Protein AF-A0A6M0J1M6-F1 (afdb_monomer_lite)

Structure (mmCIF, N/CA/C/O backbone):
data_AF-A0A6M0J1M6-F1
#
_entry.id   AF-A0A6M0J1M6-F1
#
loop_
_atom_site.group_PDB
_atom_site.id
_atom_site.type_symbol
_atom_site.label_atom_id
_atom_site.label_alt_id
_atom_site.label_comp_id
_atom_site.label_asym_id
_atom_site.label_entity_id
_atom_site.label_seq_id
_atom_site.pdbx_PDB_ins_code
_atom_site.Cartn_x
_atom_site.Cartn_y
_atom_site.Cartn_z
_atom_site.occupancy
_atom_site.B_iso_or_equiv
_atom_site.auth_seq_id
_atom_site.auth_comp_id
_atom_site.auth_asym_id
_atom_site.auth_atom_id
_atom_site.pdbx_PDB_model_num
ATOM 1 N N . MET A 1 1 ? 17.991 2.252 14.302 1.00 32.53 1 MET A N 1
ATOM 2 C CA . MET A 1 1 ? 17.980 2.423 12.835 1.00 32.53 1 MET A CA 1
ATOM 3 C C . MET A 1 1 ? 16.905 3.449 12.535 1.00 32.53 1 MET A C 1
ATOM 5 O O . MET A 1 1 ? 15.754 3.166 12.823 1.00 32.53 1 MET A O 1
ATOM 9 N N . SER A 1 2 ? 17.274 4.658 12.112 1.00 36.38 2 SER A N 1
ATOM 10 C CA . SER A 1 2 ? 16.291 5.680 11.728 1.00 36.38 2 SER A CA 1
ATOM 11 C C . SER A 1 2 ? 15.579 5.196 10.467 1.00 36.38 2 SER A C 1
ATOM 13 O O . SER A 1 2 ? 16.233 4.882 9.471 1.00 36.38 2 SER A O 1
ATOM 15 N N . GLU A 1 3 ? 14.262 5.043 10.545 1.00 49.41 3 GLU A N 1
ATOM 16 C CA . GLU A 1 3 ? 13.430 4.720 9.394 1.00 49.41 3 GLU A CA 1
ATOM 17 C C . GLU A 1 3 ? 13.472 5.933 8.459 1.00 49.41 3 GLU A C 1
ATOM 19 O O . GLU A 1 3 ? 13.026 7.026 8.809 1.00 49.41 3 GLU A O 1
ATOM 24 N N . LYS A 1 4 ? 14.140 5.787 7.309 1.00 56.50 4 LYS A N 1
ATOM 25 C CA . LYS A 1 4 ? 14.224 6.852 6.309 1.00 56.50 4 LYS A CA 1
ATOM 26 C C . LYS A 1 4 ? 12.797 7.200 5.881 1.00 56.50 4 LYS A C 1
ATOM 28 O O . LYS A 1 4 ? 12.038 6.300 5.526 1.00 56.50 4 LYS A O 1
ATOM 33 N N . ALA A 1 5 ? 12.456 8.489 5.880 1.00 66.25 5 ALA A N 1
ATOM 34 C CA . ALA A 1 5 ? 11.187 8.951 5.334 1.00 66.25 5 ALA A CA 1
ATOM 35 C C . ALA A 1 5 ? 11.014 8.422 3.900 1.00 66.25 5 ALA A C 1
ATOM 37 O O . ALA A 1 5 ? 11.933 8.509 3.079 1.00 66.25 5 ALA A O 1
ATOM 38 N N . ARG A 1 6 ? 9.842 7.843 3.628 1.00 75.38 6 ARG A N 1
ATOM 39 C CA . ARG A 1 6 ? 9.488 7.282 2.320 1.00 75.38 6 ARG A CA 1
ATOM 40 C C . ARG A 1 6 ? 9.570 8.369 1.253 1.00 75.38 6 ARG A C 1
ATOM 42 O O . ARG A 1 6 ? 9.116 9.492 1.465 1.00 75.38 6 ARG A O 1
ATOM 49 N N . SER A 1 7 ? 10.133 8.030 0.102 1.00 85.62 7 SER A N 1
ATOM 50 C CA . SER A 1 7 ? 10.366 8.953 -1.006 1.00 85.62 7 SER A CA 1
ATOM 51 C C . SER A 1 7 ? 9.778 8.416 -2.307 1.00 85.62 7 SER A C 1
ATOM 53 O O . SER A 1 7 ? 9.583 7.214 -2.467 1.00 85.62 7 SER A O 1
ATOM 55 N N . LEU A 1 8 ? 9.497 9.302 -3.267 1.00 90.00 8 LEU A N 1
ATOM 56 C CA . LEU A 1 8 ? 8.944 8.892 -4.565 1.00 90.00 8 LEU A CA 1
ATOM 57 C C . LEU A 1 8 ? 9.874 7.939 -5.330 1.00 90.00 8 LEU A C 1
ATOM 59 O O . LEU A 1 8 ? 9.382 7.050 -6.019 1.00 90.00 8 LEU A O 1
ATOM 63 N N . SER A 1 9 ? 11.191 8.051 -5.141 1.00 91.25 9 SER A N 1
ATOM 64 C CA . SER A 1 9 ? 12.161 7.109 -5.714 1.00 91.25 9 SER A CA 1
ATOM 65 C C . SER A 1 9 ? 11.999 5.679 -5.190 1.00 91.25 9 SER A C 1
ATOM 67 O O . SER A 1 9 ? 12.397 4.729 -5.852 1.00 91.25 9 SER A O 1
ATOM 69 N N . ASP A 1 10 ? 11.381 5.483 -4.019 1.00 91.25 10 ASP A N 1
ATOM 70 C CA . ASP A 1 10 ? 11.157 4.132 -3.496 1.00 91.25 10 ASP A CA 1
ATOM 71 C C . ASP A 1 10 ? 10.055 3.385 -4.275 1.00 91.25 10 ASP A C 1
ATOM 73 O O . ASP A 1 10 ? 10.009 2.157 -4.239 1.00 91.25 10 ASP A O 1
ATOM 77 N N . VAL A 1 11 ? 9.187 4.106 -4.999 1.00 96.38 11 VAL A N 1
ATOM 78 C CA . VAL A 1 11 ? 8.034 3.541 -5.727 1.00 96.38 11 VAL A CA 1
ATOM 79 C C . VAL A 1 11 ? 8.061 3.795 -7.237 1.00 96.38 11 VAL A C 1
ATOM 81 O O . VAL A 1 11 ? 7.178 3.323 -7.947 1.00 96.38 11 VAL A O 1
ATOM 84 N N . GLU A 1 12 ? 9.053 4.520 -7.760 1.00 96.62 12 GLU A N 1
ATOM 85 C CA . GLU A 1 12 ? 9.066 5.008 -9.152 1.00 96.62 12 GLU A CA 1
ATOM 86 C C . GLU A 1 12 ? 9.034 3.893 -10.217 1.00 96.62 12 GLU A C 1
ATOM 88 O O . GLU A 1 12 ? 8.458 4.078 -11.292 1.00 96.62 12 GLU A O 1
ATOM 93 N N . PHE A 1 13 ? 9.58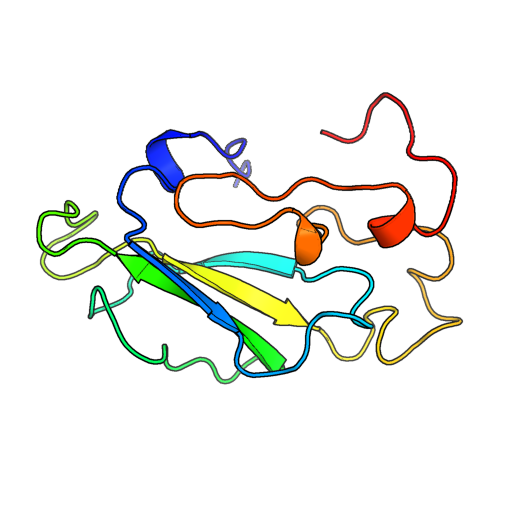0 2.719 -9.886 1.00 97.62 13 PHE A N 1
ATOM 94 C CA . PHE A 1 13 ? 9.635 1.539 -10.759 1.00 97.62 13 PHE A CA 1
ATOM 95 C C . PHE A 1 13 ? 8.513 0.530 -10.502 1.00 97.62 13 PHE A C 1
ATOM 97 O O . PHE A 1 13 ? 8.566 -0.607 -10.977 1.00 97.62 13 PHE A O 1
ATOM 104 N N . GLU A 1 14 ? 7.505 0.882 -9.710 1.00 98.00 14 GLU A N 1
ATOM 105 C CA . GLU A 1 14 ? 6.357 0.006 -9.532 1.00 98.00 14 GLU A CA 1
ATOM 106 C C . GLU A 1 14 ? 5.501 -0.014 -10.794 1.00 98.00 14 GLU A C 1
ATOM 108 O O . GLU A 1 14 ? 5.020 1.010 -11.269 1.00 98.00 14 GLU A O 1
ATOM 113 N N . SER A 1 15 ? 5.270 -1.215 -11.308 1.00 98.25 15 SER A N 1
ATOM 114 C CA . SER A 1 15 ? 4.365 -1.467 -12.428 1.00 98.25 15 SER A CA 1
ATOM 115 C C . SER A 1 15 ? 2.922 -1.685 -11.976 1.00 98.25 15 SER A C 1
ATOM 117 O O . SER A 1 15 ? 1.993 -1.373 -12.715 1.00 98.25 15 SER A O 1
ATOM 119 N N . ASN A 1 16 ? 2.720 -2.248 -10.780 1.00 98.31 16 ASN A N 1
ATOM 120 C CA . ASN A 1 16 ? 1.396 -2.589 -10.271 1.00 98.31 16 ASN A CA 1
ATOM 121 C C . ASN A 1 16 ? 1.388 -2.730 -8.741 1.00 98.31 16 ASN A C 1
ATOM 123 O O . ASN A 1 16 ? 2.423 -2.991 -8.125 1.00 98.31 16 ASN A O 1
ATOM 127 N N . ILE A 1 17 ? 0.195 -2.635 -8.152 1.00 98.31 17 ILE A N 1
ATOM 128 C CA . ILE A 1 17 ? -0.100 -3.074 -6.787 1.00 98.31 17 ILE A CA 1
ATOM 129 C C . ILE A 1 17 ? -1.101 -4.220 -6.882 1.00 98.31 17 ILE A C 1
ATOM 131 O O . ILE A 1 17 ? -2.191 -4.066 -7.427 1.00 98.31 17 ILE A O 1
ATOM 135 N N . VAL A 1 18 ? -0.717 -5.380 -6.363 1.00 98.06 18 VAL A N 1
ATOM 136 C CA . VAL A 1 18 ? -1.553 -6.576 -6.333 1.00 98.06 18 VAL A CA 1
ATOM 137 C C . VAL A 1 18 ? -2.136 -6.716 -4.938 1.00 98.06 18 VAL A C 1
ATOM 139 O O . VAL A 1 18 ? -1.399 -6.944 -3.978 1.00 98.06 18 VAL A O 1
ATOM 142 N N . TRP A 1 19 ? -3.457 -6.605 -4.842 1.00 97.88 19 TRP A N 1
ATOM 143 C CA . TRP A 1 19 ? -4.218 -6.923 -3.638 1.00 97.88 19 TRP A CA 1
ATOM 144 C C . TRP A 1 19 ? -4.672 -8.381 -3.697 1.00 97.88 19 TRP A C 1
ATOM 146 O O . TRP A 1 19 ? -5.166 -8.840 -4.725 1.00 97.88 19 TRP A O 1
ATOM 156 N N . LEU A 1 20 ? -4.453 -9.119 -2.612 1.00 96.38 20 LEU A N 1
ATOM 157 C CA . LEU A 1 20 ? -4.840 -10.524 -2.472 1.00 96.38 20 LEU A CA 1
ATOM 158 C C . LEU A 1 20 ? -6.264 -10.683 -1.923 1.00 96.38 20 LEU A C 1
ATOM 160 O O . LEU A 1 20 ? -6.841 -11.760 -2.038 1.00 96.38 20 LEU A O 1
ATOM 164 N N . GLU A 1 21 ? -6.820 -9.608 -1.366 1.00 96.06 21 GLU A N 1
ATOM 165 C CA . GLU A 1 21 ? -8.141 -9.535 -0.742 1.00 96.06 21 GLU A CA 1
ATOM 166 C C . GLU A 1 21 ? -8.848 -8.222 -1.110 1.00 96.06 21 GLU A C 1
ATOM 168 O O . GLU A 1 21 ? -8.226 -7.287 -1.624 1.00 96.06 21 GLU A O 1
ATOM 173 N N . ASP A 1 22 ? -10.152 -8.140 -0.827 1.00 97.31 22 ASP A N 1
ATOM 174 C CA . ASP A 1 22 ? -10.913 -6.900 -0.981 1.00 97.31 22 ASP A CA 1
ATOM 175 C C . ASP A 1 22 ? -10.529 -5.882 0.104 1.00 97.31 22 ASP A C 1
ATOM 177 O O . ASP A 1 22 ? -10.798 -6.050 1.294 1.00 97.31 22 ASP A O 1
ATOM 181 N N . ILE A 1 23 ? -9.924 -4.782 -0.335 1.00 98.31 23 ILE A N 1
ATOM 182 C CA . ILE A 1 23 ? -9.429 -3.711 0.530 1.00 98.31 23 ILE A CA 1
ATOM 183 C C . ILE A 1 23 ? -10.496 -2.688 0.933 1.00 98.31 23 ILE A C 1
ATOM 185 O O . ILE A 1 23 ? -10.225 -1.833 1.781 1.00 98.31 23 ILE A O 1
ATOM 189 N N . THR A 1 24 ? -11.700 -2.752 0.354 1.00 97.00 24 THR A N 1
ATOM 190 C CA . THR A 1 24 ? -12.755 -1.737 0.525 1.00 97.00 24 THR A CA 1
ATOM 191 C C . THR A 1 24 ? -13.075 -1.478 1.997 1.00 97.00 24 THR A C 1
ATOM 193 O O . THR A 1 24 ? -13.226 -0.329 2.421 1.00 97.00 24 THR A O 1
ATOM 196 N N . ASN A 1 25 ? -13.090 -2.542 2.802 1.00 95.50 25 ASN A N 1
ATOM 197 C CA . ASN A 1 25 ? -13.428 -2.493 4.226 1.00 95.50 25 ASN A CA 1
ATOM 198 C C . ASN A 1 25 ? -12.210 -2.576 5.160 1.00 95.50 25 ASN A C 1
ATOM 200 O O . ASN A 1 25 ? -12.375 -2.573 6.380 1.00 95.50 25 ASN A O 1
ATOM 204 N N . ILE A 1 26 ? -10.990 -2.620 4.616 1.00 97.88 26 ILE A N 1
ATOM 205 C CA . ILE A 1 26 ? -9.761 -2.633 5.414 1.00 97.88 26 ILE A CA 1
ATOM 206 C C . ILE A 1 26 ? -9.393 -1.181 5.756 1.00 97.88 26 ILE A C 1
ATOM 208 O O . ILE A 1 26 ? -9.053 -0.417 4.845 1.00 97.88 26 ILE A O 1
ATOM 212 N N . PRO A 1 27 ? -9.473 -0.758 7.033 1.00 96.75 27 PRO A N 1
ATOM 213 C CA . PRO A 1 27 ? -9.342 0.652 7.400 1.00 96.75 27 PRO A CA 1
ATOM 214 C C . PRO A 1 27 ? -7.951 1.210 7.088 1.00 96.75 27 PRO A C 1
ATOM 216 O O . PRO A 1 27 ? -7.821 2.338 6.623 1.00 96.75 27 PRO A O 1
ATOM 219 N N . TYR A 1 28 ? -6.920 0.403 7.317 1.00 98.12 28 TYR A N 1
ATOM 220 C CA . TYR A 1 28 ? -5.536 0.682 6.973 1.00 98.12 28 TYR A CA 1
ATOM 221 C C . TYR A 1 28 ? -4.804 -0.637 6.737 1.00 98.12 28 TYR A C 1
ATOM 223 O O . TYR A 1 28 ? -5.227 -1.678 7.233 1.00 98.12 28 TYR A O 1
ATOM 231 N N . VAL A 1 29 ? -3.683 -0.579 6.030 1.00 98.19 29 VAL A N 1
ATOM 232 C CA . VAL A 1 29 ? -2.686 -1.656 5.975 1.00 98.19 29 VAL A CA 1
ATOM 233 C C . VAL A 1 29 ? -1.360 -1.120 6.493 1.00 98.19 29 VAL A C 1
ATOM 235 O O . VAL A 1 29 ? -1.083 0.074 6.359 1.00 98.19 29 VAL A O 1
ATOM 238 N N . ARG A 1 30 ? -0.528 -1.982 7.072 1.00 97.44 30 ARG A N 1
ATOM 2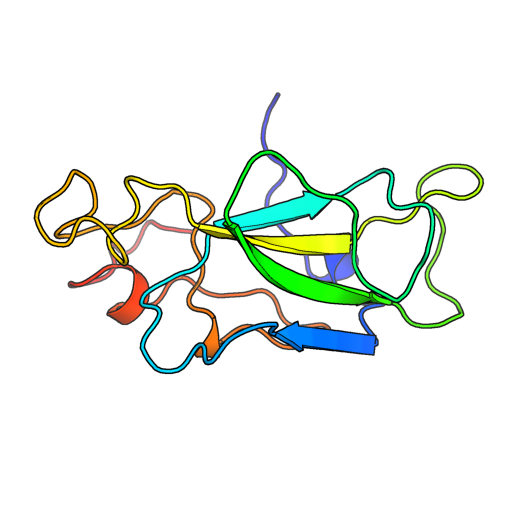39 C CA . ARG A 1 30 ? 0.866 -1.642 7.372 1.00 97.44 30 ARG A CA 1
ATOM 240 C C . ARG A 1 30 ? 1.692 -1.775 6.104 1.00 97.44 30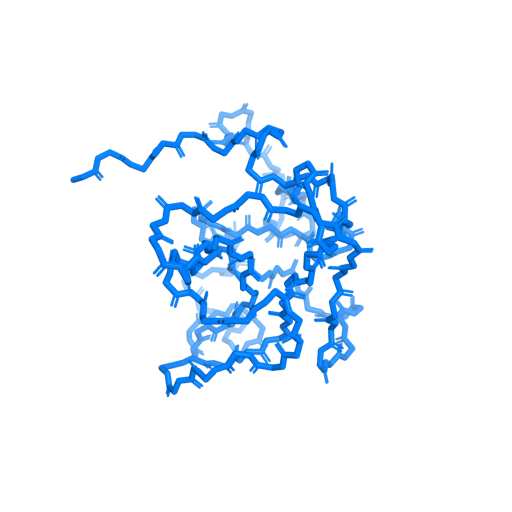 ARG A C 1
ATOM 242 O O . ARG A 1 30 ? 1.547 -2.758 5.378 1.00 97.44 30 ARG A O 1
ATOM 249 N N . GLU A 1 31 ? 2.536 -0.788 5.829 1.00 95.94 31 GLU A N 1
ATOM 250 C CA . GLU A 1 31 ? 3.428 -0.784 4.670 1.00 95.94 31 GLU A CA 1
ATOM 251 C C . GLU A 1 31 ? 4.868 -1.036 5.119 1.00 95.94 31 GLU A C 1
ATOM 253 O O . GLU A 1 31 ? 5.359 -0.416 6.056 1.00 95.94 31 GLU A O 1
ATOM 258 N N . HIS A 1 32 ? 5.566 -1.927 4.421 1.00 92.94 32 HIS A N 1
ATOM 259 C CA . HIS A 1 32 ? 7.016 -2.056 4.541 1.00 92.94 32 HIS A CA 1
ATOM 260 C C . HIS A 1 32 ? 7.630 -2.376 3.174 1.00 92.94 32 HIS A C 1
ATOM 262 O O . HIS A 1 32 ? 6.965 -2.930 2.298 1.00 92.94 32 HIS A O 1
ATOM 268 N N . PHE A 1 33 ? 8.910 -2.049 2.995 1.00 92.88 33 PHE A N 1
ATOM 269 C CA . PHE A 1 33 ? 9.670 -2.421 1.804 1.00 92.88 33 PHE A CA 1
ATOM 270 C C . PHE A 1 33 ? 10.536 -3.655 2.063 1.00 92.88 33 PHE A C 1
ATOM 272 O O . PHE A 1 33 ? 11.557 -3.556 2.746 1.00 92.88 33 PHE A O 1
ATOM 279 N N . GLU A 1 34 ? 10.174 -4.778 1.445 1.00 92.75 34 GLU A N 1
ATOM 280 C CA . GLU A 1 34 ? 10.995 -5.986 1.381 1.00 92.75 34 GLU A CA 1
ATOM 281 C C . GLU A 1 34 ? 12.209 -5.708 0.492 1.00 92.75 34 GLU A C 1
ATOM 283 O O . GLU A 1 34 ? 12.068 -5.512 -0.714 1.00 92.75 34 GLU A O 1
ATOM 288 N N . GLN A 1 35 ? 13.399 -5.665 1.088 1.00 91.81 35 GLN A N 1
ATOM 289 C CA . GLN A 1 35 ? 14.629 -5.208 0.433 1.00 91.81 35 GLN A CA 1
ATOM 290 C C . GLN A 1 35 ? 15.391 -6.302 -0.317 1.00 91.81 35 GLN A C 1
ATOM 292 O O . GLN A 1 35 ? 16.315 -6.002 -1.081 1.00 91.81 35 GLN A O 1
ATOM 297 N N . VAL A 1 36 ? 15.053 -7.570 -0.079 1.00 92.50 36 VAL A N 1
ATOM 298 C CA . VAL A 1 36 ? 15.765 -8.731 -0.624 1.00 92.50 36 VAL A CA 1
ATOM 299 C C . VAL A 1 36 ? 14.864 -9.631 -1.466 1.00 92.50 36 VAL A C 1
ATOM 301 O O . VAL A 1 36 ? 15.135 -10.824 -1.637 1.00 92.50 36 VAL A O 1
ATOM 304 N N . ALA A 1 37 ? 13.817 -9.064 -2.075 1.00 93.69 37 ALA A N 1
ATOM 305 C CA . ALA A 1 37 ? 12.974 -9.800 -3.005 1.00 93.69 37 ALA A CA 1
ATOM 306 C C . ALA A 1 37 ? 13.794 -10.294 -4.208 1.00 93.69 37 ALA A C 1
ATOM 308 O O . ALA A 1 37 ? 14.384 -9.509 -4.946 1.00 93.69 37 ALA A O 1
ATOM 309 N N . ARG A 1 38 ? 13.789 -11.610 -4.454 1.00 94.31 38 ARG A N 1
ATOM 310 C CA . ARG A 1 38 ? 14.538 -12.238 -5.565 1.00 94.31 38 ARG A CA 1
ATOM 311 C C . ARG A 1 38 ? 13.886 -12.071 -6.937 1.00 94.31 38 ARG A C 1
ATOM 313 O O . ARG A 1 38 ? 14.486 -12.396 -7.956 1.00 94.31 38 ARG A O 1
ATOM 320 N N . LYS A 1 39 ? 12.631 -11.619 -6.970 1.00 94.44 39 LYS A N 1
ATOM 321 C CA . LYS A 1 39 ? 11.837 -11.443 -8.189 1.00 94.44 39 LYS A CA 1
ATOM 322 C C . LYS A 1 39 ? 11.141 -10.090 -8.160 1.00 94.44 39 LYS A C 1
ATOM 324 O O . LYS A 1 39 ? 10.583 -9.704 -7.133 1.00 94.44 39 LYS A O 1
ATOM 329 N N . ARG A 1 40 ? 11.104 -9.433 -9.320 1.00 96.06 40 ARG A N 1
ATOM 330 C CA . ARG A 1 40 ? 10.370 -8.180 -9.554 1.00 96.06 40 ARG A CA 1
ATOM 331 C C . ARG A 1 40 ? 8.849 -8.346 -9.476 1.00 96.06 40 ARG A C 1
ATOM 333 O O . ARG A 1 40 ? 8.156 -7.409 -9.104 1.00 96.06 40 ARG A O 1
ATOM 340 N N . LYS A 1 41 ? 8.341 -9.539 -9.802 1.00 96.50 41 LYS A N 1
ATOM 341 C CA . LYS A 1 41 ? 6.907 -9.856 -9.880 1.00 96.50 41 LYS A CA 1
ATOM 342 C C . LYS A 1 41 ? 6.554 -11.141 -9.137 1.00 96.50 41 LYS A C 1
ATOM 344 O O . LYS A 1 41 ? 7.440 -11.940 -8.812 1.00 96.50 41 LYS A O 1
ATOM 349 N N . GLY A 1 42 ? 5.259 -11.343 -8.911 1.00 92.94 42 GLY A N 1
ATOM 350 C CA . GLY A 1 42 ? 4.701 -12.511 -8.244 1.00 92.94 42 GLY A CA 1
ATOM 351 C C . GLY A 1 42 ? 4.760 -12.438 -6.720 1.00 92.94 42 GLY A C 1
ATOM 352 O O . GLY A 1 42 ? 5.426 -11.577 -6.133 1.00 92.94 42 GLY A O 1
ATOM 353 N N . LYS A 1 43 ? 4.050 -13.370 -6.081 1.00 88.44 43 LYS A N 1
ATOM 354 C CA . LYS A 1 43 ? 3.872 -13.417 -4.628 1.00 88.44 43 LYS A CA 1
ATOM 355 C C . LYS A 1 43 ? 5.213 -13.550 -3.900 1.00 88.44 43 LYS A C 1
ATOM 357 O O . LYS A 1 43 ? 6.026 -14.420 -4.218 1.00 88.44 43 LYS A O 1
ATOM 362 N N . LEU A 1 44 ? 5.431 -12.678 -2.920 1.00 85.62 44 LEU A N 1
ATOM 363 C CA . LEU A 1 44 ? 6.554 -12.777 -1.992 1.00 85.62 44 LEU A CA 1
ATOM 364 C C . LEU A 1 44 ? 6.286 -13.896 -0.980 1.00 85.62 44 LEU A C 1
ATOM 366 O O . LEU A 1 44 ? 5.143 -14.121 -0.581 1.00 85.62 44 LEU A O 1
ATOM 370 N N . LYS A 1 45 ? 7.339 -14.611 -0.572 1.00 80.75 45 LYS A N 1
ATOM 371 C CA . LYS A 1 45 ? 7.241 -15.545 0.552 1.00 80.75 45 LYS A CA 1
ATOM 372 C C . LYS A 1 45 ? 7.290 -14.724 1.834 1.00 80.75 45 LYS A 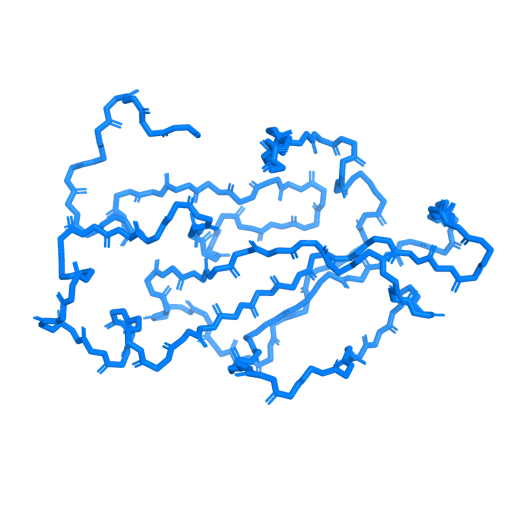C 1
ATOM 374 O O . LYS A 1 45 ? 8.312 -14.107 2.109 1.00 80.75 45 LYS A O 1
ATOM 379 N N . TYR A 1 46 ? 6.190 -14.717 2.568 1.00 76.69 46 TYR A N 1
ATOM 380 C CA . TYR A 1 46 ? 6.066 -14.036 3.847 1.00 76.69 46 TYR A CA 1
ATOM 381 C C . TYR A 1 46 ? 5.251 -14.938 4.771 1.00 76.69 46 TYR A C 1
ATOM 383 O O . TYR A 1 46 ? 4.174 -15.384 4.382 1.00 76.69 46 TYR A O 1
ATOM 391 N N . ASP A 1 47 ? 5.788 -15.248 5.945 1.00 77.06 47 ASP A N 1
ATOM 392 C CA . ASP A 1 47 ? 5.227 -16.212 6.902 1.00 77.06 47 ASP A CA 1
ATOM 393 C C . ASP A 1 47 ? 4.837 -15.578 8.246 1.00 77.06 47 ASP A C 1
ATOM 395 O O . ASP A 1 47 ? 4.160 -16.213 9.047 1.00 77.06 47 ASP A O 1
ATOM 399 N N . ARG A 1 48 ? 5.232 -14.324 8.493 1.00 79.56 48 ARG A N 1
ATOM 400 C CA . ARG A 1 48 ? 5.055 -13.673 9.802 1.00 79.56 48 ARG A CA 1
ATOM 401 C C . ARG A 1 48 ? 3.691 -13.034 10.026 1.00 79.56 48 ARG A C 1
ATOM 403 O O . ARG A 1 48 ? 3.252 -12.950 11.166 1.00 79.56 48 ARG A O 1
ATOM 410 N N . HIS A 1 49 ? 3.064 -12.527 8.969 1.00 91.06 49 HIS A N 1
ATOM 411 C CA . HIS A 1 49 ? 1.867 -11.690 9.059 1.00 91.06 49 HIS A CA 1
ATOM 412 C C . HIS A 1 49 ? 0.897 -11.990 7.924 1.00 91.06 49 HIS A C 1
ATOM 414 O O . HIS A 1 49 ? 1.286 -12.553 6.895 1.00 91.06 49 HIS A O 1
ATOM 420 N N . HIS A 1 50 ? -0.354 -11.562 8.091 1.00 95.19 50 HIS A N 1
ATOM 421 C CA . HIS A 1 50 ? -1.356 -11.703 7.051 1.00 95.19 50 HIS A CA 1
ATOM 422 C C . HIS A 1 50 ? -1.090 -10.708 5.916 1.00 95.19 50 HIS A C 1
ATOM 424 O O . HIS A 1 50 ? -1.195 -9.494 6.096 1.00 95.19 50 HIS A O 1
ATOM 430 N N . ILE A 1 51 ? -0.682 -11.221 4.753 1.00 95.62 51 ILE A N 1
ATOM 431 C CA . ILE A 1 51 ? -0.345 -10.397 3.590 1.00 95.62 51 ILE A CA 1
ATOM 432 C C . ILE A 1 51 ? -1.603 -10.051 2.809 1.00 95.62 51 ILE A C 1
ATOM 434 O O . ILE A 1 51 ? -2.208 -10.924 2.196 1.00 95.62 51 ILE A O 1
ATOM 438 N N . ILE A 1 52 ? -1.897 -8.756 2.746 1.00 97.56 52 ILE A N 1
ATOM 439 C CA . ILE A 1 52 ? -3.043 -8.194 2.028 1.00 97.56 52 ILE A CA 1
ATOM 440 C C . ILE A 1 52 ? -2.664 -7.820 0.596 1.00 97.56 52 ILE A C 1
ATOM 442 O O . ILE A 1 52 ? -3.494 -7.858 -0.309 1.00 97.56 52 ILE A O 1
ATOM 446 N N . GLY A 1 53 ? -1.399 -7.472 0.348 1.00 97.25 53 GLY A N 1
ATOM 447 C CA . GLY A 1 53 ? -0.948 -7.122 -0.992 1.00 97.25 53 GLY A CA 1
ATOM 448 C C . GLY A 1 53 ? 0.549 -6.891 -1.116 1.00 97.25 53 GLY A C 1
ATOM 449 O O . GLY A 1 53 ? 1.301 -6.923 -0.142 1.00 97.25 53 GLY A O 1
ATOM 450 N N . TYR A 1 54 ? 0.991 -6.649 -2.343 1.00 97.56 54 TYR A N 1
ATOM 451 C CA . TYR A 1 54 ? 2.381 -6.339 -2.657 1.00 97.56 54 TYR A CA 1
ATOM 452 C C . TYR A 1 54 ? 2.501 -5.525 -3.945 1.00 97.56 54 TYR A C 1
ATOM 454 O O . TYR A 1 54 ? 1.632 -5.556 -4.813 1.00 97.56 54 TYR A O 1
ATOM 462 N N . SER A 1 55 ? 3.627 -4.840 -4.100 1.00 98.00 55 SER A N 1
ATOM 463 C CA . SER A 1 55 ? 4.008 -4.209 -5.366 1.00 98.00 55 SER A CA 1
ATOM 464 C C . SER A 1 55 ? 4.638 -5.205 -6.332 1.00 98.00 55 SER A C 1
ATOM 466 O O . SER A 1 55 ? 5.308 -6.164 -5.933 1.00 98.00 55 SER A O 1
ATOM 468 N N . GLU A 1 56 ? 4.460 -4.955 -7.621 1.00 98.00 56 GLU A N 1
ATOM 469 C CA . GLU A 1 56 ? 5.243 -5.553 -8.695 1.00 98.00 56 GLU A CA 1
ATOM 470 C C . GLU A 1 56 ? 6.036 -4.473 -9.411 1.00 98.00 56 GLU A C 1
ATOM 472 O O . GLU A 1 56 ? 5.525 -3.381 -9.652 1.00 98.00 56 GLU A O 1
ATOM 477 N N . LEU A 1 57 ? 7.262 -4.788 -9.808 1.00 98.19 57 LEU A N 1
ATOM 478 C CA . LEU A 1 57 ? 8.158 -3.836 -10.451 1.00 98.19 57 LEU A CA 1
ATOM 479 C C . LEU A 1 57 ? 8.168 -3.989 -11.974 1.00 98.19 57 LEU A C 1
ATOM 481 O O . LEU A 1 57 ? 7.942 -5.079 -12.517 1.00 98.19 57 LEU A O 1
ATOM 485 N N . GLU A 1 58 ? 8.480 -2.889 -12.649 1.00 98.19 58 GLU A N 1
ATOM 486 C CA . GLU A 1 58 ? 8.799 -2.840 -14.074 1.00 98.19 58 GLU A CA 1
ATOM 487 C C . GLU A 1 58 ? 10.037 -3.694 -14.384 1.00 98.19 58 GLU A C 1
ATOM 489 O O . GLU A 1 58 ? 10.864 -3.968 -13.514 1.00 98.19 58 GLU A O 1
ATOM 494 N N . SER A 1 59 ? 10.163 -4.190 -15.617 1.00 96.12 59 SER A N 1
ATOM 495 C CA . SER A 1 59 ? 11.239 -5.123 -15.993 1.00 96.12 59 SER A CA 1
ATOM 496 C C . SER A 1 59 ? 12.644 -4.527 -15.873 1.00 96.12 59 SER A C 1
ATOM 498 O O . SER A 1 59 ? 13.603 -5.266 -15.645 1.00 96.12 59 SER A O 1
ATOM 500 N N . ASP A 1 60 ? 12.745 -3.212 -16.014 1.00 95.50 60 ASP A N 1
ATOM 501 C CA . ASP A 1 60 ? 13.951 -2.391 -15.944 1.00 95.50 60 ASP A CA 1
ATOM 502 C C . ASP A 1 60 ? 14.243 -1.854 -14.534 1.00 95.50 60 ASP A C 1
ATOM 504 O O . ASP A 1 60 ? 15.278 -1.222 -14.333 1.00 95.50 60 ASP A O 1
ATOM 508 N N . ALA A 1 61 ? 13.409 -2.174 -13.535 1.00 96.25 61 ALA A N 1
ATOM 509 C CA . ALA A 1 61 ? 13.637 -1.750 -12.159 1.00 96.25 61 ALA A CA 1
ATOM 510 C C . ALA A 1 61 ? 15.047 -2.156 -11.675 1.00 96.25 61 ALA A C 1
ATOM 512 O O . ALA A 1 61 ? 15.416 -3.341 -11.804 1.00 96.25 61 ALA A O 1
ATOM 513 N N . PRO A 1 62 ? 15.833 -1.224 -11.106 1.00 94.62 62 PRO A N 1
ATOM 514 C CA . PRO A 1 62 ? 17.198 -1.485 -10.684 1.00 94.62 62 PRO A CA 1
ATOM 515 C C . PRO A 1 62 ? 17.225 -2.444 -9.493 1.00 94.62 62 PRO A C 1
ATOM 517 O O . PRO A 1 62 ? 16.354 -2.440 -8.621 1.00 94.62 62 PRO A O 1
ATOM 520 N N . SER A 1 63 ? 18.252 -3.288 -9.443 1.00 93.81 63 SER A N 1
ATOM 521 C CA . SER A 1 63 ? 18.495 -4.137 -8.280 1.00 93.81 63 SER A CA 1
ATOM 522 C C . SER A 1 63 ? 19.204 -3.340 -7.185 1.00 93.81 63 SER A C 1
ATOM 524 O O . SER A 1 63 ? 20.200 -2.676 -7.466 1.00 93.81 63 SER A O 1
ATOM 526 N N . ARG A 1 64 ? 18.755 -3.457 -5.931 1.00 88.69 64 ARG A N 1
ATOM 527 C CA . ARG A 1 64 ? 19.412 -2.823 -4.771 1.00 88.69 64 ARG A CA 1
ATOM 528 C C . ARG A 1 64 ? 20.731 -3.518 -4.411 1.00 88.69 64 ARG A C 1
ATOM 530 O O . ARG A 1 64 ? 21.665 -2.885 -3.936 1.00 88.69 64 ARG A O 1
ATOM 537 N N . MET A 1 65 ? 20.786 -4.828 -4.639 1.00 91.00 65 MET A N 1
ATOM 538 C CA . MET A 1 65 ? 21.962 -5.700 -4.537 1.00 91.00 65 MET A CA 1
ATOM 539 C C . MET A 1 65 ? 21.866 -6.753 -5.652 1.00 91.00 65 MET A C 1
ATOM 541 O O . MET A 1 65 ? 20.764 -6.943 -6.171 1.00 91.00 65 MET A O 1
ATOM 545 N N . PRO A 1 66 ? 22.944 -7.471 -6.020 1.00 92.62 66 PRO A N 1
ATOM 546 C CA . PRO A 1 66 ? 22.895 -8.470 -7.089 1.00 92.62 66 PRO A CA 1
ATOM 547 C C . PRO A 1 66 ? 21.713 -9.448 -6.950 1.00 92.62 66 PRO A C 1
ATOM 549 O O . PRO A 1 66 ? 21.644 -10.250 -6.017 1.00 92.62 66 PRO A O 1
ATOM 552 N N . GLY A 1 67 ? 20.750 -9.351 -7.874 1.00 91.31 67 GLY A N 1
ATOM 553 C CA . GLY A 1 67 ? 19.546 -10.191 -7.900 1.00 91.31 67 GLY A CA 1
ATOM 554 C C . GLY A 1 67 ? 18.513 -9.923 -6.793 1.00 91.31 67 GLY A C 1
ATOM 555 O O . GLY A 1 67 ? 17.674 -10.789 -6.543 1.00 91.31 67 GLY A O 1
ATOM 556 N N . CYS A 1 68 ? 18.568 -8.769 -6.122 1.00 94.81 68 CYS A N 1
ATOM 557 C CA . CYS A 1 68 ? 17.627 -8.363 -5.076 1.00 94.81 68 CYS A CA 1
ATOM 558 C C . CYS A 1 68 ? 16.956 -7.031 -5.418 1.00 94.81 68 CYS A C 1
ATOM 560 O O . CYS A 1 68 ? 17.613 -6.075 -5.833 1.00 94.81 68 CYS A O 1
ATOM 562 N N . PHE A 1 69 ? 15.652 -6.962 -5.178 1.00 95.25 69 PHE A N 1
ATOM 563 C CA . PHE A 1 69 ? 14.808 -5.811 -5.469 1.00 95.25 69 PHE A CA 1
ATOM 564 C C . PHE A 1 69 ? 14.079 -5.348 -4.208 1.00 95.25 69 PHE A C 1
ATOM 566 O O . PHE A 1 69 ? 13.729 -6.170 -3.363 1.00 95.25 69 PHE A O 1
ATOM 573 N N . SER A 1 70 ? 13.833 -4.040 -4.116 1.00 94.88 70 SER A N 1
ATOM 574 C CA . SER A 1 70 ? 12.982 -3.448 -3.082 1.00 94.88 70 SER A CA 1
ATOM 575 C C . SER A 1 70 ? 11.530 -3.486 -3.544 1.00 94.88 70 SER A C 1
ATOM 577 O O . SER A 1 70 ? 11.232 -3.002 -4.634 1.00 94.88 70 SER A O 1
ATOM 579 N N . ARG A 1 71 ? 10.627 -4.073 -2.757 1.00 95.94 71 ARG A N 1
ATOM 580 C CA . ARG A 1 71 ? 9.195 -4.165 -3.083 1.00 95.94 71 ARG A CA 1
ATOM 581 C C . ARG A 1 71 ? 8.347 -3.819 -1.871 1.00 95.94 71 ARG A C 1
ATOM 583 O O . ARG A 1 71 ? 8.560 -4.375 -0.799 1.00 95.94 71 ARG A O 1
ATOM 590 N N . ARG A 1 72 ? 7.336 -2.966 -2.048 1.00 96.06 72 ARG A N 1
ATOM 591 C CA . ARG A 1 72 ? 6.293 -2.764 -1.036 1.00 96.06 72 ARG A CA 1
ATOM 592 C C . ARG A 1 72 ? 5.520 -4.044 -0.754 1.00 96.06 72 ARG A C 1
ATOM 594 O O . ARG A 1 72 ? 5.146 -4.765 -1.685 1.00 96.06 72 ARG A O 1
ATOM 601 N N . VAL A 1 73 ? 5.248 -4.262 0.525 1.00 96.19 73 VAL A N 1
ATOM 602 C CA . VAL A 1 73 ? 4.393 -5.308 1.079 1.00 96.19 73 VAL A CA 1
ATOM 603 C C . VAL A 1 73 ? 3.380 -4.646 1.999 1.00 96.19 73 VAL A C 1
ATOM 605 O O . VAL A 1 73 ? 3.747 -3.809 2.825 1.00 96.19 73 VAL A O 1
ATOM 608 N N . PHE A 1 74 ? 2.123 -5.055 1.862 1.00 97.44 74 PHE A N 1
ATOM 609 C CA . PHE A 1 74 ? 1.004 -4.581 2.663 1.00 97.44 74 PHE A CA 1
ATOM 610 C C . PHE A 1 74 ? 0.466 -5.726 3.506 1.00 97.44 74 PHE A C 1
ATOM 612 O O . PHE A 1 74 ? 0.180 -6.805 2.979 1.00 97.44 74 PHE A O 1
ATOM 619 N N . TRP A 1 75 ? 0.347 -5.505 4.808 1.00 96.88 75 TRP A N 1
ATOM 620 C CA . TRP A 1 75 ? 0.030 -6.568 5.755 1.00 96.88 75 TRP A CA 1
ATOM 621 C C . TRP A 1 75 ? -0.800 -6.069 6.940 1.00 96.88 75 TRP A C 1
ATOM 623 O O . TRP A 1 75 ? -0.908 -4.862 7.172 1.00 96.88 75 TRP A O 1
ATOM 633 N N . LEU A 1 76 ? -1.386 -7.018 7.670 1.00 97.44 76 LEU A N 1
ATOM 634 C CA . LEU A 1 76 ? -2.081 -6.802 8.938 1.00 97.44 76 LEU A CA 1
ATOM 635 C C . LEU A 1 76 ? -1.474 -7.682 10.035 1.00 97.44 76 LEU A C 1
ATOM 637 O O . LEU A 1 76 ? -1.127 -8.844 9.799 1.00 97.44 76 LEU A O 1
ATOM 641 N N . ALA A 1 77 ? -1.344 -7.108 11.227 1.00 96.06 77 ALA A N 1
ATOM 642 C CA . ALA A 1 77 ? -1.073 -7.820 12.468 1.00 96.06 77 ALA A CA 1
ATOM 643 C C . ALA A 1 77 ? -2.386 -8.286 13.112 1.00 96.06 77 ALA A C 1
ATOM 645 O O . ALA A 1 77 ? -3.417 -7.639 12.942 1.00 96.06 77 ALA A O 1
ATOM 646 N N . ASP A 1 78 ? -2.331 -9.329 13.938 1.00 95.75 78 ASP A N 1
ATOM 647 C CA . ASP A 1 78 ? -3.517 -9.861 14.629 1.00 95.75 78 ASP A CA 1
ATOM 648 C C . ASP A 1 78 ? -4.206 -8.820 15.533 1.00 95.75 78 ASP A C 1
ATOM 650 O O . ASP A 1 78 ? -5.423 -8.831 15.669 1.00 95.75 78 ASP A O 1
ATOM 654 N N . HIS A 1 79 ? -3.442 -7.870 16.085 1.00 95.62 79 HIS A N 1
ATOM 655 C CA . HIS A 1 79 ? -3.937 -6.793 16.952 1.00 95.62 79 HIS A CA 1
ATOM 656 C C . HIS A 1 79 ? -4.307 -5.501 16.193 1.00 95.62 79 HIS A C 1
ATOM 658 O O . HIS A 1 79 ? -4.534 -4.453 16.803 1.00 95.62 79 HIS A O 1
ATOM 664 N N . ASP A 1 80 ? -4.306 -5.519 14.855 1.00 97.25 80 ASP A N 1
ATOM 665 C CA . ASP A 1 80 ? -4.752 -4.367 14.073 1.00 97.25 80 ASP A CA 1
ATOM 666 C C . ASP A 1 80 ? -6.275 -4.203 14.136 1.00 97.25 80 ASP A C 1
ATOM 668 O O . ASP A 1 80 ? -7.026 -5.172 14.260 1.00 97.25 80 ASP A O 1
ATOM 672 N N . ARG A 1 81 ? -6.750 -2.956 13.983 1.00 96.94 81 ARG A N 1
ATOM 673 C CA . ARG A 1 81 ? -8.172 -2.593 14.159 1.00 96.94 81 ARG A CA 1
ATOM 674 C C . ARG A 1 81 ? -9.130 -3.403 13.277 1.00 96.94 81 ARG A C 1
ATOM 676 O O . ARG A 1 81 ? -10.307 -3.534 13.607 1.00 96.94 81 ARG A O 1
ATOM 683 N N . PHE A 1 82 ? -8.651 -3.923 12.148 1.00 97.19 82 PHE A N 1
ATOM 684 C CA . PHE A 1 82 ? -9.446 -4.796 11.289 1.00 97.19 82 PHE A CA 1
ATOM 685 C C . PHE A 1 82 ? -9.945 -6.049 12.033 1.00 97.19 82 PHE A C 1
ATOM 687 O O . PHE A 1 82 ? -11.110 -6.416 11.878 1.00 97.19 82 PHE A O 1
ATOM 694 N N . TYR A 1 83 ? -9.103 -6.647 12.881 1.00 96.94 83 TYR A N 1
ATOM 695 C CA . TYR A 1 83 ? -9.440 -7.810 13.706 1.00 96.94 83 TYR A CA 1
ATOM 696 C C . TYR A 1 83 ? -9.909 -7.404 15.107 1.00 96.94 83 TYR A C 1
ATOM 698 O O . TYR A 1 83 ? -10.921 -7.909 15.592 1.00 96.94 83 TYR A O 1
ATOM 706 N N . GLU A 1 84 ? -9.234 -6.437 15.732 1.00 96.88 84 GLU A N 1
ATOM 707 C CA . GLU A 1 84 ? -9.517 -5.976 17.094 1.00 96.88 84 GLU A CA 1
ATOM 708 C C . GLU A 1 84 ? -10.044 -4.534 17.106 1.00 96.88 84 GLU A C 1
ATOM 710 O O . GLU A 1 84 ? -9.324 -3.573 17.382 1.00 96.88 84 GLU A O 1
ATOM 715 N N . LYS A 1 85 ? -11.341 -4.364 16.820 1.00 95.06 85 LYS A N 1
ATOM 716 C CA . LYS A 1 85 ? -11.974 -3.033 16.687 1.00 95.06 85 LYS A CA 1
ATOM 717 C C . LYS A 1 85 ? -11.844 -2.149 17.932 1.00 95.06 85 LYS A C 1
ATOM 719 O O . LYS A 1 85 ? -11.678 -0.939 17.809 1.00 95.06 85 LYS A O 1
ATOM 724 N N . GLU A 1 86 ? -11.902 -2.762 19.110 1.00 96.25 86 GLU A N 1
ATOM 725 C CA . GLU A 1 86 ? -11.812 -2.090 20.413 1.00 96.25 86 GLU A CA 1
ATOM 726 C C . GLU A 1 86 ? -10.386 -2.097 20.998 1.00 96.25 86 GLU A C 1
ATOM 728 O O . GLU A 1 86 ? -10.193 -1.709 22.149 1.00 96.25 86 GLU A O 1
ATOM 733 N N . GLY A 1 87 ? -9.393 -2.548 20.223 1.00 95.19 87 GLY A N 1
ATOM 734 C CA . GLY A 1 87 ? -8.002 -2.670 20.652 1.00 95.19 87 GLY A CA 1
ATOM 735 C C . GLY A 1 87 ? -7.234 -1.344 20.680 1.00 95.19 87 GLY A C 1
ATOM 736 O O . GLY A 1 87 ? -7.793 -0.247 20.608 1.00 95.19 87 GLY A O 1
ATOM 737 N N . VAL A 1 88 ? -5.903 -1.440 20.741 1.00 95.12 88 VAL A N 1
ATOM 738 C CA . VAL A 1 88 ? -4.994 -0.281 20.887 1.00 95.12 88 VAL A CA 1
ATOM 739 C C . VAL A 1 88 ? -5.121 0.752 19.760 1.00 95.12 88 VAL A C 1
ATOM 741 O O . VAL A 1 88 ? -4.862 1.935 19.972 1.00 95.12 88 VAL A O 1
ATOM 744 N N . TYR A 1 89 ? -5.569 0.323 18.579 1.00 96.06 89 TYR A N 1
ATOM 745 C CA . TYR A 1 89 ? -5.789 1.179 17.413 1.00 96.06 89 TYR A CA 1
ATOM 746 C C . TYR A 1 89 ? -7.255 1.583 17.226 1.00 96.06 89 TYR A C 1
ATOM 748 O O . TYR A 1 89 ? -7.649 1.964 16.126 1.00 96.06 89 TYR A O 1
ATOM 756 N N . LYS A 1 90 ? -8.087 1.539 18.276 1.00 95.75 90 LYS A N 1
ATOM 757 C CA . LYS A 1 90 ? -9.497 1.955 18.203 1.00 95.75 90 LYS A CA 1
ATOM 758 C C . LYS A 1 90 ? -9.675 3.365 17.626 1.00 95.75 90 LYS A C 1
ATOM 760 O O . LYS A 1 90 ? -10.581 3.567 16.830 1.00 95.75 90 LYS A O 1
ATOM 765 N N . VAL A 1 91 ? -8.817 4.324 17.982 1.00 93.00 91 VAL A N 1
ATOM 766 C CA . VAL A 1 91 ? -8.902 5.746 17.560 1.00 93.00 91 VAL A CA 1
ATOM 767 C C . VAL A 1 91 ? -7.596 6.274 16.948 1.00 93.00 91 VAL A C 1
ATOM 769 O O . VAL A 1 91 ? -7.281 7.459 17.036 1.00 93.00 91 VAL A O 1
ATOM 772 N N . SER A 1 92 ? -6.783 5.379 16.392 1.00 94.00 92 SER A N 1
ATOM 773 C CA . SER A 1 92 ? -5.515 5.717 15.738 1.00 94.00 92 SER A CA 1
ATOM 774 C C . SER A 1 92 ? -5.105 4.605 14.775 1.00 94.00 92 SER A C 1
ATOM 776 O O . SER A 1 92 ? -5.820 3.626 14.598 1.00 94.00 92 SER A O 1
ATOM 778 N N . CYS A 1 93 ? -3.940 4.706 14.150 1.00 95.50 93 CYS A N 1
ATOM 779 C CA . CYS A 1 93 ? -3.344 3.579 13.440 1.00 95.50 93 CYS A CA 1
ATOM 780 C C . CYS A 1 93 ? -1.830 3.532 13.689 1.00 95.50 93 CYS A C 1
ATOM 782 O O . CYS A 1 93 ? -1.259 4.521 14.161 1.00 95.50 93 CYS A O 1
ATOM 784 N N . PRO A 1 94 ? -1.167 2.415 13.351 1.00 95.19 94 PRO A N 1
ATOM 785 C CA . PRO A 1 94 ? 0.285 2.296 13.421 1.00 95.19 94 PRO A CA 1
ATOM 786 C C . PRO A 1 94 ? 1.026 3.411 12.669 1.00 95.19 94 PRO A C 1
ATOM 788 O O . PRO A 1 94 ? 0.463 4.122 11.824 1.00 95.19 94 PRO A O 1
ATOM 791 N N . MET A 1 95 ? 2.314 3.572 12.966 1.00 92.44 95 MET A N 1
ATOM 792 C CA . MET A 1 95 ? 3.143 4.615 12.357 1.00 92.44 95 MET A CA 1
ATOM 793 C C . MET A 1 95 ? 3.283 4.390 10.849 1.00 92.44 95 MET A C 1
ATOM 795 O O . MET A 1 95 ? 3.023 5.298 10.061 1.00 92.44 95 MET A O 1
ATOM 799 N N . GLU A 1 96 ? 3.558 3.151 10.464 1.00 93.94 96 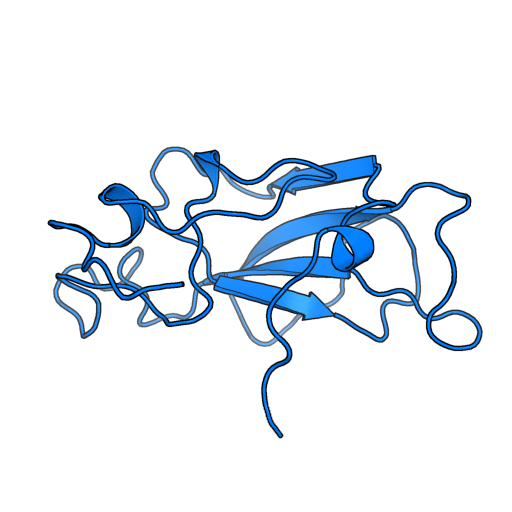GLU A N 1
ATOM 800 C CA . GLU A 1 96 ? 3.718 2.658 9.100 1.00 93.94 96 GLU A CA 1
ATOM 801 C C . GLU A 1 96 ? 2.392 2.467 8.343 1.00 93.94 96 GLU A C 1
ATOM 803 O O . GLU A 1 96 ? 2.385 2.084 7.171 1.00 93.94 96 GLU A O 1
ATOM 808 N N . ALA A 1 97 ? 1.253 2.695 9.003 1.00 96.25 97 ALA A N 1
ATOM 809 C CA . ALA A 1 97 ? -0.051 2.456 8.410 1.00 96.25 97 ALA A CA 1
ATOM 810 C C . ALA A 1 97 ? -0.383 3.469 7.306 1.00 96.25 97 ALA A C 1
ATOM 812 O O . ALA A 1 97 ? -0.158 4.677 7.444 1.00 96.25 97 ALA A O 1
ATOM 813 N N . VAL A 1 98 ? -0.982 2.964 6.231 1.00 97.25 98 VAL A N 1
ATOM 814 C CA . VAL A 1 98 ? -1.499 3.740 5.100 1.00 97.25 98 VAL A CA 1
ATOM 815 C C . VAL A 1 98 ? -2.924 3.310 4.777 1.00 97.25 98 VAL A C 1
ATOM 817 O O . VAL A 1 98 ? -3.314 2.164 5.003 1.00 97.25 98 VAL A O 1
ATOM 820 N N . ASP A 1 99 ? -3.710 4.229 4.226 1.00 97.62 99 ASP A N 1
ATOM 821 C CA . ASP A 1 99 ? -5.019 3.918 3.669 1.00 97.62 99 ASP A CA 1
ATOM 822 C C . ASP A 1 99 ? -4.835 3.166 2.339 1.00 97.62 99 ASP A C 1
ATOM 824 O O . ASP A 1 99 ? -4.320 3.760 1.379 1.00 97.62 99 ASP A O 1
ATOM 828 N N . PRO A 1 100 ? -5.250 1.887 2.240 1.00 98.25 100 PRO A N 1
ATOM 829 C CA . PRO A 1 100 ? -5.048 1.089 1.034 1.00 98.25 100 PRO A CA 1
ATOM 830 C C . PRO A 1 100 ? -5.737 1.693 -0.198 1.00 98.25 100 PRO A C 1
ATOM 832 O O . PRO A 1 100 ? -5.252 1.508 -1.310 1.00 98.25 100 PRO A O 1
ATOM 835 N N . LEU A 1 101 ? -6.800 2.491 -0.027 1.00 98.06 101 LEU A N 1
ATOM 836 C CA . LEU A 1 101 ? -7.504 3.141 -1.142 1.00 98.06 101 LEU A CA 1
ATOM 837 C C . LEU A 1 101 ? -6.707 4.296 -1.772 1.00 98.06 101 LEU A C 1
ATOM 839 O O . LEU A 1 101 ? -7.027 4.756 -2.869 1.00 98.06 101 LEU A O 1
ATOM 843 N N . THR A 1 102 ? -5.659 4.766 -1.095 1.00 97.50 102 THR A N 1
ATOM 844 C CA . THR A 1 102 ? -4.758 5.813 -1.607 1.00 97.50 102 THR A CA 1
ATOM 845 C C . THR A 1 102 ? -3.523 5.247 -2.302 1.00 97.50 102 THR A C 1
ATOM 847 O O . THR A 1 102 ? -2.839 5.970 -3.028 1.00 97.50 102 THR A O 1
ATOM 850 N N . VAL A 1 103 ? -3.240 3.960 -2.099 1.00 97.56 103 VAL A N 1
ATOM 851 C CA . VAL A 1 103 ? -2.061 3.282 -2.632 1.00 97.56 103 VAL A CA 1
ATOM 852 C C . VAL A 1 103 ? -2.279 2.948 -4.104 1.00 97.56 103 VAL A C 1
ATOM 854 O O . VAL A 1 103 ? -3.238 2.276 -4.480 1.00 97.56 103 VAL A O 1
ATOM 857 N N . LYS A 1 104 ? -1.342 3.383 -4.947 1.00 97.44 104 LYS A N 1
ATOM 858 C CA . LYS A 1 104 ? -1.248 2.995 -6.360 1.00 97.44 104 LYS A CA 1
ATOM 859 C C . LYS A 1 104 ? 0.217 2.796 -6.727 1.00 97.44 104 LYS A C 1
ATOM 861 O O . LYS A 1 104 ? 1.099 3.282 -6.018 1.00 97.44 104 LYS A O 1
ATOM 866 N N . ALA A 1 105 ? 0.475 2.109 -7.836 1.00 97.69 105 ALA A N 1
ATOM 867 C CA . ALA A 1 105 ? 1.826 2.015 -8.379 1.00 97.69 105 ALA A CA 1
ATOM 868 C C . ALA A 1 105 ? 2.395 3.429 -8.579 1.00 97.69 105 ALA A C 1
ATOM 870 O O . ALA A 1 105 ? 1.684 4.311 -9.070 1.00 97.69 105 ALA A O 1
ATOM 871 N N . LYS A 1 106 ? 3.646 3.647 -8.159 1.00 97.19 106 LYS A N 1
ATOM 872 C CA . LYS A 1 106 ? 4.340 4.948 -8.239 1.00 97.19 106 LYS A CA 1
ATOM 873 C C . LYS A 1 106 ? 3.741 6.059 -7.370 1.00 97.19 106 LYS A C 1
ATOM 875 O O . LYS A 1 106 ? 4.144 7.215 -7.475 1.00 97.19 106 LYS A O 1
ATOM 880 N N . ILE A 1 107 ? 2.795 5.725 -6.489 1.00 96.50 107 ILE A N 1
ATOM 881 C CA . ILE A 1 107 ? 2.145 6.661 -5.570 1.00 96.50 107 ILE A CA 1
ATOM 882 C C . ILE A 1 107 ? 2.281 6.128 -4.142 1.00 96.50 107 ILE A C 1
ATOM 884 O O . ILE A 1 107 ? 1.847 5.016 -3.814 1.00 96.50 107 ILE A O 1
ATOM 888 N N . LEU A 1 108 ? 2.886 6.944 -3.276 1.00 94.88 108 LEU A N 1
ATOM 889 C CA . LEU A 1 108 ? 2.987 6.653 -1.848 1.00 94.88 108 LEU A CA 1
ATOM 890 C C . LEU A 1 108 ? 1.592 6.603 -1.218 1.00 94.88 108 LEU A C 1
ATOM 892 O O . LEU A 1 108 ? 0.742 7.454 -1.493 1.00 94.88 108 LEU A O 1
ATOM 896 N N . GLY A 1 109 ? 1.374 5.610 -0.356 1.00 94.88 109 GLY A N 1
ATOM 897 C CA . GLY A 1 109 ? 0.168 5.547 0.458 1.00 94.88 109 GLY A CA 1
ATOM 898 C C . GLY A 1 109 ? 0.111 6.722 1.431 1.00 94.88 109 GLY A C 1
ATOM 899 O O . GLY A 1 109 ? 1.137 7.187 1.927 1.00 94.88 109 GLY A O 1
ATOM 900 N N . LYS A 1 110 ? -1.097 7.206 1.710 1.00 94.44 110 LYS A N 1
ATOM 901 C CA . LYS A 1 110 ? -1.338 8.293 2.659 1.00 94.44 110 LYS A CA 1
ATOM 902 C C . LYS A 1 110 ? -2.054 7.763 3.882 1.00 94.44 110 LYS A C 1
ATOM 904 O O . LYS A 1 110 ? -2.905 6.883 3.782 1.00 94.44 110 LYS A O 1
ATOM 909 N N . LYS A 1 111 ? -1.763 8.350 5.035 1.00 94.25 111 LYS A N 1
ATOM 910 C CA . LYS A 1 111 ? -2.604 8.191 6.215 1.00 94.25 111 LYS A CA 1
ATOM 911 C C . LYS A 1 111 ? -3.778 9.159 6.095 1.00 94.25 111 LYS A C 1
ATOM 913 O O . LYS A 1 111 ? -3.576 10.355 5.918 1.00 94.25 111 LYS A O 1
ATOM 918 N N . THR A 1 112 ? -4.994 8.631 6.109 1.00 95.50 112 THR A N 1
ATOM 919 C CA . THR A 1 112 ? -6.241 9.401 5.990 1.00 95.50 112 THR A CA 1
ATOM 920 C C . THR A 1 112 ? -6.995 9.384 7.316 1.00 95.50 112 THR A C 1
ATOM 922 O O . THR A 1 112 ? -6.679 8.594 8.203 1.00 95.50 112 THR A O 1
ATOM 925 N N . GLU A 1 113 ? -8.041 10.198 7.447 1.00 95.19 113 GLU A N 1
ATOM 926 C CA . GLU A 1 113 ? -8.957 10.131 8.597 1.00 95.19 113 GLU A CA 1
ATOM 927 C C . GLU A 1 113 ? -9.655 8.765 8.709 1.00 95.19 113 GLU A C 1
ATOM 929 O O . GLU A 1 113 ? -9.877 8.273 9.813 1.00 95.19 113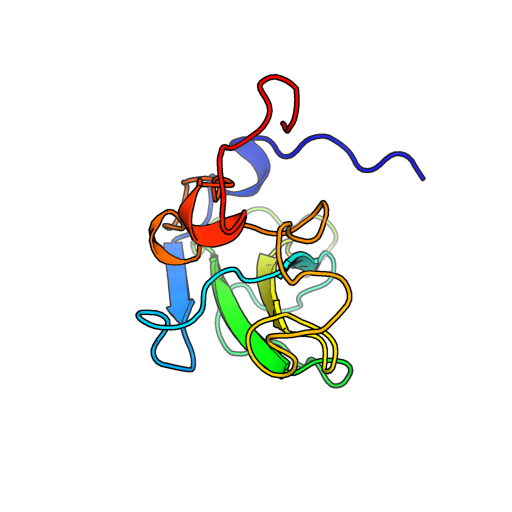 GLU A O 1
ATOM 934 N N . ARG A 1 114 ? -9.920 8.095 7.575 1.00 94.88 114 ARG A N 1
ATOM 935 C CA . ARG A 1 114 ? -10.427 6.711 7.527 1.00 94.88 114 ARG A CA 1
ATOM 936 C C . ARG A 1 114 ? -9.426 5.731 8.146 1.00 94.88 114 ARG A C 1
ATOM 938 O O . ARG A 1 114 ? -9.803 4.905 8.980 1.00 94.88 114 ARG A O 1
ATOM 945 N N . ALA A 1 115 ? -8.151 5.840 7.771 1.00 95.62 115 ALA A N 1
ATOM 946 C CA . ALA A 1 115 ? -7.085 5.034 8.360 1.00 95.62 115 ALA A CA 1
ATOM 947 C C . ALA A 1 115 ? -6.864 5.370 9.838 1.00 95.62 115 ALA A C 1
ATOM 949 O O . ALA A 1 115 ? -6.663 4.468 10.645 1.00 95.62 115 ALA A O 1
ATOM 950 N N . TRP A 1 116 ? -6.969 6.638 10.223 1.00 95.75 116 TRP A N 1
ATOM 951 C CA . TRP A 1 116 ? -6.809 7.072 11.609 1.00 95.75 116 TRP A CA 1
ATOM 952 C C . TRP A 1 116 ? -7.993 6.677 12.504 1.00 95.75 116 TRP A C 1
ATOM 954 O O . TRP A 1 116 ? -7.794 6.361 13.670 1.00 95.75 116 TRP A O 1
ATOM 964 N N . ASN A 1 117 ? -9.203 6.606 11.941 1.00 94.00 117 ASN A N 1
ATOM 965 C CA . ASN A 1 117 ? -10.482 6.493 12.652 1.00 94.00 117 ASN A CA 1
ATOM 966 C C . ASN A 1 117 ? -10.749 7.668 13.600 1.00 94.00 117 ASN A C 1
ATOM 968 O O . ASN A 1 117 ? -10.988 7.503 14.795 1.00 94.00 117 ASN A O 1
ATOM 972 N N . GLY A 1 118 ? -10.683 8.869 13.033 1.00 87.12 118 GLY A N 1
ATOM 973 C CA . GLY A 1 118 ? -10.913 10.131 13.723 1.00 87.12 118 GLY A CA 1
ATOM 974 C C . GLY A 1 118 ? -10.253 11.284 12.976 1.00 87.12 118 GLY A C 1
ATOM 975 O O . GLY A 1 118 ? -9.765 11.114 11.858 1.00 87.12 118 GLY A O 1
ATOM 976 N N . THR A 1 119 ? -10.194 12.452 13.610 1.00 88.81 119 THR A N 1
ATOM 977 C CA . THR A 1 119 ? -9.484 13.610 13.057 1.00 88.81 119 THR A CA 1
ATOM 978 C C . THR A 1 119 ? -7.986 13.333 13.013 1.00 88.81 119 THR A C 1
ATOM 980 O O . THR A 1 119 ? -7.368 13.064 14.047 1.00 88.81 119 THR A O 1
ATOM 983 N N . LEU A 1 120 ? -7.402 13.404 11.816 1.00 86.94 120 LEU A N 1
ATOM 984 C CA . LEU A 1 120 ? -5.972 13.193 11.629 1.00 86.94 120 LEU A CA 1
ATOM 985 C C . LEU A 1 120 ? -5.193 14.368 12.257 1.00 86.94 120 LEU A C 1
ATOM 987 O O . LEU A 1 120 ? -5.463 15.524 11.913 1.00 86.94 120 LEU A O 1
ATOM 991 N N . PRO A 1 121 ? -4.231 14.124 13.165 1.00 83.19 121 PRO A N 1
ATOM 992 C CA . PRO A 1 121 ? -3.426 15.198 13.732 1.00 83.19 121 PRO A CA 1
ATOM 993 C C . PRO A 1 121 ? -2.531 15.832 12.662 1.00 83.19 121 PRO A C 1
ATOM 995 O O . PRO A 1 121 ? -2.035 15.149 11.767 1.00 83.19 121 PRO A O 1
ATOM 998 N N . LYS A 1 122 ? -2.284 17.141 12.779 1.00 77.50 122 LYS A N 1
ATOM 999 C CA . LYS A 1 122 ? -1.520 17.921 11.787 1.00 77.50 122 LYS A CA 1
ATOM 1000 C C . LYS A 1 122 ? -0.047 17.513 11.653 1.00 77.50 122 LYS A C 1
ATOM 1002 O O . LYS A 1 122 ? 0.563 17.887 10.657 1.00 77.50 122 LYS A O 1
ATOM 1007 N N . ASP A 1 123 ? 0.481 16.753 12.614 1.00 75.25 123 ASP A N 1
ATOM 1008 C CA . ASP A 1 123 ? 1.900 16.387 12.722 1.00 75.25 123 ASP A CA 1
ATOM 1009 C C . ASP A 1 123 ? 2.187 14.916 12.367 1.00 75.25 123 ASP A C 1
ATOM 1011 O O . ASP A 1 123 ? 3.288 14.422 12.604 1.00 75.25 123 ASP A O 1
ATOM 1015 N N . VAL A 1 124 ? 1.209 14.186 11.822 1.00 63.25 124 VAL A N 1
ATOM 1016 C CA . VAL A 1 124 ? 1.408 12.791 11.403 1.00 63.25 124 VAL A CA 1
ATOM 1017 C C . VAL A 1 124 ? 1.825 12.757 9.928 1.00 63.25 124 VAL A C 1
ATOM 1019 O O . VAL A 1 124 ? 0.963 12.780 9.050 1.00 63.25 124 VAL A O 1
ATOM 1022 N N . TYR A 1 125 ? 3.135 12.686 9.666 1.00 54.62 125 TYR A N 1
ATOM 1023 C CA . TYR A 1 125 ? 3.731 12.507 8.330 1.00 54.62 125 TYR A CA 1
ATOM 1024 C C . TYR A 1 125 ? 4.634 11.273 8.284 1.00 54.62 125 TYR A C 1
ATOM 1026 O O . TYR A 1 125 ? 5.425 11.091 9.235 1.00 54.62 125 TYR A O 1
#

Radius of gyration: 14.62 Å; chains: 1; bounding box: 36×34×37 Å

Secondary structure (DSSP, 8-state):
---PPP-GGGTTTEEEEEESS--TT---EEEEEEEEES-SSS-----SSEEEEEEEE-TTPPPSBTTBEEEEEEEE-TTSTTT-TTSTTTT---TTEE-GGG-BTTB-----HHHHTSPPPTT--

Foldseek 3Di:
DPDPPDDLVLQVFFPWKDFPDDLPPPLKWFKDKDFFDLAQDDDDDDDPFAWGIKTHGDPPQDRPDVSGHIIMTTGDDCQFCVNVCPGPQVQAGDLRIFRPVQDIRSGDGHCDCSSRVHDDDPPRD

Sequence (125 aa):
MSEKARSLSDVEFESNIVWLEDITNIPYVREHFEQVARKRKGKLKYDRHHIIGYSELESDAPSRMPGCFSRRVFWLADHDRFYEKEGVYKVSCPMEAVDPLTVKAKILGKKTERAWNGTLPKDVY

pLDDT: mean 91.65, std 11.38, range [32.53, 98.31]